Protein AF-A0A496E467-F1 (afdb_monomer_lite)

Sequence (95 aa):
MEITSDTRTINGYSEVAGIKIQYSASVKTDERIDRITGSFIKDGVRVGSLAYERNGQFFMSVDKPGVITSKEDAVAIATQFFNDTYGMLNSQAVE

Secondary structure (DSSP, 8-state):
------EEEEEEEEEETTEEEEEEEEEETT----EEEEEEEETTEEEEEEEEETTS-EEEEESSTTSS--HHHHHHHHHHHHHHHHHHHHHTS--

Structure (mmCIF, N/CA/C/O backbone):
data_AF-A0A496E467-F1
#
_entry.id   AF-A0A496E467-F1
#
loop_
_atom_site.group_PDB
_atom_site.id
_atom_site.type_symbol
_atom_site.label_atom_id
_atom_site.label_alt_id
_atom_site.label_comp_id
_atom_site.label_asym_id
_atom_site.label_entity_id
_atom_site.label_seq_id
_atom_site.pdbx_PDB_ins_code
_atom_site.Cartn_x
_atom_site.Cartn_y
_atom_site.Car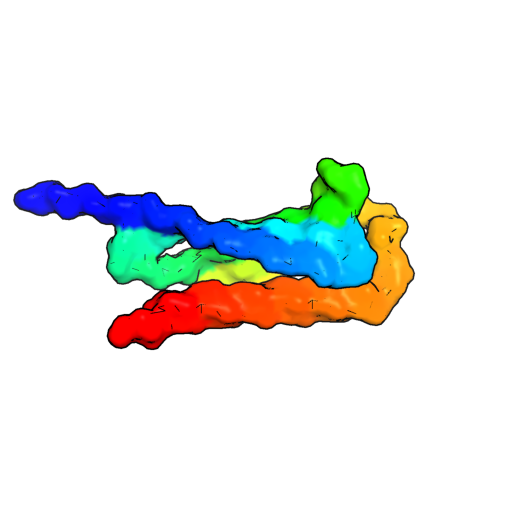tn_z
_atom_site.occupancy
_atom_site.B_iso_or_equiv
_atom_site.auth_seq_id
_atom_site.auth_comp_id
_atom_site.auth_asym_id
_atom_site.auth_atom_id
_atom_site.pdbx_PDB_model_num
ATOM 1 N N . MET A 1 1 ? 18.934 12.298 -31.340 1.00 47.97 1 MET A N 1
ATOM 2 C CA . MET A 1 1 ? 17.545 11.813 -31.254 1.00 47.97 1 MET A CA 1
ATOM 3 C C . MET A 1 1 ? 17.182 11.884 -29.782 1.00 47.97 1 MET A C 1
ATOM 5 O O . MET A 1 1 ? 17.802 11.173 -29.004 1.00 47.97 1 MET A O 1
ATOM 9 N N . GLU A 1 2 ? 16.339 12.837 -29.383 1.00 49.88 2 GLU A N 1
ATOM 10 C CA . GLU A 1 2 ? 15.829 12.907 -28.007 1.00 49.88 2 GLU A CA 1
ATOM 11 C C . GLU A 1 2 ? 14.809 11.785 -27.840 1.00 49.88 2 GLU A C 1
ATOM 13 O O . GLU A 1 2 ? 13.776 11.783 -28.505 1.00 49.88 2 GLU A O 1
ATOM 18 N N . ILE A 1 3 ? 15.129 10.801 -27.006 1.00 59.56 3 ILE A N 1
ATOM 19 C CA . ILE A 1 3 ? 14.152 9.813 -26.562 1.00 59.56 3 ILE A CA 1
ATOM 20 C C . ILE A 1 3 ? 13.438 10.467 -25.382 1.00 59.56 3 ILE A C 1
ATOM 22 O O . ILE A 1 3 ? 13.970 10.513 -24.274 1.00 59.56 3 ILE A O 1
ATOM 26 N N . THR A 1 4 ? 12.263 11.040 -25.619 1.00 58.97 4 THR A N 1
ATOM 27 C CA . THR A 1 4 ? 11.344 11.371 -24.530 1.00 58.97 4 THR A CA 1
ATOM 28 C C . THR A 1 4 ? 10.905 10.056 -23.896 1.00 58.97 4 THR A C 1
ATOM 30 O O . THR A 1 4 ? 10.224 9.266 -24.543 1.00 58.97 4 THR A O 1
ATOM 33 N N . SER A 1 5 ? 11.341 9.776 -22.661 1.00 66.12 5 SER A N 1
ATOM 34 C CA . SER A 1 5 ? 10.850 8.600 -21.937 1.00 66.12 5 SER A CA 1
ATOM 35 C C . SER A 1 5 ? 9.406 8.870 -21.526 1.00 66.12 5 SER A C 1
ATOM 37 O O . SER A 1 5 ? 9.155 9.654 -20.601 1.00 66.12 5 SER A O 1
ATOM 39 N N . ASP A 1 6 ? 8.456 8.250 -22.214 1.00 81.50 6 ASP A N 1
ATOM 40 C CA . ASP A 1 6 ? 7.058 8.318 -21.812 1.00 81.50 6 ASP A CA 1
ATOM 41 C C . ASP A 1 6 ? 6.916 7.783 -20.381 1.00 81.50 6 ASP A C 1
ATOM 43 O O . ASP A 1 6 ? 7.603 6.853 -19.968 1.00 81.50 6 ASP A O 1
ATOM 47 N N . THR A 1 7 ? 6.072 8.418 -19.573 1.00 83.38 7 THR A N 1
ATOM 48 C CA . THR A 1 7 ? 5.785 7.958 -18.209 1.00 83.38 7 THR A CA 1
ATOM 49 C C . THR A 1 7 ? 4.378 7.389 -18.187 1.00 83.38 7 THR A C 1
ATOM 51 O O . THR A 1 7 ? 3.427 8.084 -18.538 1.00 83.38 7 THR A O 1
ATOM 54 N N . ARG A 1 8 ? 4.231 6.136 -17.748 1.00 85.44 8 ARG A N 1
ATOM 55 C CA . ARG A 1 8 ? 2.932 5.502 -17.508 1.00 85.44 8 ARG A CA 1
ATOM 56 C C . ARG A 1 8 ? 2.612 5.477 -16.021 1.00 85.44 8 ARG A C 1
ATOM 58 O O . ARG A 1 8 ? 3.481 5.207 -15.193 1.00 85.44 8 ARG A O 1
ATOM 65 N N . THR A 1 9 ? 1.348 5.703 -15.686 1.00 88.69 9 THR A N 1
ATOM 66 C CA . THR A 1 9 ? 0.834 5.491 -14.330 1.00 88.69 9 THR A CA 1
ATOM 67 C C . THR A 1 9 ? 0.093 4.163 -14.273 1.00 88.69 9 THR A C 1
ATOM 69 O O . THR A 1 9 ? -0.841 3.929 -15.038 1.00 88.69 9 THR A O 1
ATOM 72 N N . ILE A 1 10 ? 0.501 3.304 -13.348 1.00 88.62 10 ILE A N 1
ATOM 73 C CA . ILE A 1 10 ? -0.188 2.068 -12.995 1.00 88.62 10 ILE A CA 1
ATOM 74 C C . ILE A 1 10 ? -1.006 2.371 -11.746 1.00 88.62 10 ILE A C 1
ATOM 76 O O . ILE A 1 10 ? -0.465 2.895 -10.777 1.00 88.62 10 ILE A O 1
ATOM 80 N N . ASN A 1 11 ? -2.298 2.060 -11.771 1.00 91.06 11 ASN A N 1
ATOM 81 C CA . ASN A 1 11 ? -3.190 2.231 -10.628 1.00 91.06 11 ASN A CA 1
ATOM 82 C C . ASN A 1 11 ? -3.789 0.880 -10.254 1.00 91.06 11 ASN A C 1
ATOM 84 O O . ASN A 1 11 ? -4.040 0.047 -11.126 1.00 91.06 11 ASN A O 1
ATOM 88 N N . GLY A 1 12 ? -4.074 0.690 -8.973 1.00 90.69 12 GLY A N 1
ATOM 89 C CA . GLY A 1 12 ? -4.812 -0.467 -8.499 1.00 90.69 12 GLY A CA 1
ATOM 90 C C . GLY A 1 12 ? -5.607 -0.169 -7.239 1.00 90.69 12 GLY A C 1
ATOM 91 O O . GLY A 1 12 ? -5.497 0.896 -6.621 1.00 90.69 12 GLY A O 1
ATOM 92 N N . TYR A 1 13 ? -6.478 -1.117 -6.923 1.00 93.56 13 TYR A N 1
ATOM 93 C CA . TYR A 1 13 ? -7.447 -0.998 -5.856 1.00 93.56 13 TYR A CA 1
ATOM 94 C C . TYR A 1 13 ? -7.780 -2.366 -5.273 1.00 93.56 13 TYR A C 1
ATOM 96 O O . TYR A 1 13 ? -8.001 -3.321 -6.017 1.00 93.56 13 TYR A O 1
ATOM 104 N N . SER A 1 14 ? -7.920 -2.413 -3.954 1.00 95.19 14 SER A N 1
ATOM 105 C CA . SER A 1 14 ? -8.484 -3.542 -3.222 1.00 95.19 14 SER A CA 1
ATOM 106 C C . SER A 1 14 ? -9.337 -3.052 -2.047 1.00 95.19 14 SER A C 1
ATOM 108 O O . SER A 1 14 ? -9.274 -1.886 -1.647 1.00 95.19 14 SER A O 1
ATOM 110 N N . GLU A 1 15 ? -10.188 -3.923 -1.503 1.00 94.75 15 GLU A N 1
ATOM 111 C CA . GLU A 1 15 ? -11.018 -3.617 -0.336 1.00 94.75 15 GLU A CA 1
ATOM 112 C C . GLU A 1 15 ? -10.965 -4.769 0.665 1.00 94.75 15 GLU A C 1
ATOM 114 O O . GLU A 1 15 ? -11.255 -5.913 0.319 1.00 94.75 15 GLU A O 1
ATOM 119 N N . VAL A 1 16 ? -10.588 -4.463 1.906 1.00 92.31 16 VAL A N 1
ATOM 120 C CA . VAL A 1 16 ? -10.422 -5.440 2.990 1.00 92.31 16 VAL A CA 1
ATOM 121 C C . VAL A 1 16 ? -10.973 -4.844 4.274 1.00 92.31 16 VAL A C 1
ATOM 123 O O . VAL A 1 16 ? -10.642 -3.713 4.616 1.00 92.31 16 VAL A O 1
ATOM 126 N N . ALA A 1 17 ? -11.828 -5.584 4.985 1.00 89.25 17 ALA A N 1
ATOM 127 C CA . ALA A 1 17 ? -12.441 -5.132 6.242 1.00 89.25 17 ALA A CA 1
ATOM 128 C C . ALA A 1 17 ? -13.149 -3.756 6.144 1.00 89.25 17 ALA A C 1
ATOM 130 O O . ALA A 1 17 ? -13.132 -2.945 7.074 1.00 89.25 17 ALA A O 1
ATOM 131 N N . GLY A 1 18 ? -13.749 -3.455 4.984 1.00 90.69 18 GLY A N 1
ATOM 132 C CA . GLY A 1 18 ? -14.372 -2.154 4.708 1.00 90.69 18 GLY A CA 1
ATOM 133 C C . GLY A 1 18 ? -13.376 -0.988 4.614 1.00 90.69 18 GLY A C 1
ATOM 134 O O . GLY A 1 18 ? -13.771 0.173 4.720 1.00 90.69 18 GLY A O 1
ATOM 135 N N . ILE A 1 19 ? -12.083 -1.282 4.459 1.00 91.75 19 ILE A N 1
ATOM 136 C CA . ILE A 1 19 ? -11.027 -0.322 4.145 1.00 91.75 19 ILE A CA 1
ATOM 137 C C . ILE A 1 19 ? -10.643 -0.497 2.683 1.00 91.75 19 ILE A C 1
ATOM 139 O O . ILE A 1 19 ? -10.216 -1.561 2.240 1.00 91.75 19 ILE A O 1
ATOM 143 N N . LYS A 1 20 ? -10.765 0.596 1.945 1.00 94.75 20 LYS A N 1
ATOM 144 C CA . LYS A 1 20 ? -10.323 0.726 0.565 1.00 94.75 20 LYS A CA 1
ATOM 145 C C . LYS A 1 20 ? -8.826 0.990 0.538 1.00 94.75 20 LYS A C 1
ATOM 147 O O . LYS A 1 20 ? -8.361 1.931 1.177 1.00 94.75 20 LYS A O 1
ATOM 152 N N . ILE A 1 21 ? -8.083 0.199 -0.218 1.00 93.88 21 ILE A N 1
ATOM 153 C CA . ILE A 1 21 ? -6.653 0.373 -0.452 1.00 93.88 21 ILE A CA 1
ATOM 154 C C . ILE A 1 21 ? -6.508 0.851 -1.891 1.00 93.88 21 ILE A C 1
ATOM 156 O O . ILE A 1 21 ? -6.803 0.118 -2.828 1.00 93.88 21 ILE A O 1
ATOM 160 N N . GLN A 1 22 ? -6.105 2.103 -2.075 1.00 94.12 22 GLN A N 1
ATOM 161 C CA . GLN A 1 22 ? -5.821 2.664 -3.396 1.00 94.12 22 GLN A CA 1
ATOM 162 C C . GLN A 1 22 ? -4.328 2.879 -3.527 1.00 94.12 22 GLN A C 1
ATOM 164 O O . GLN A 1 22 ? -3.723 3.465 -2.631 1.00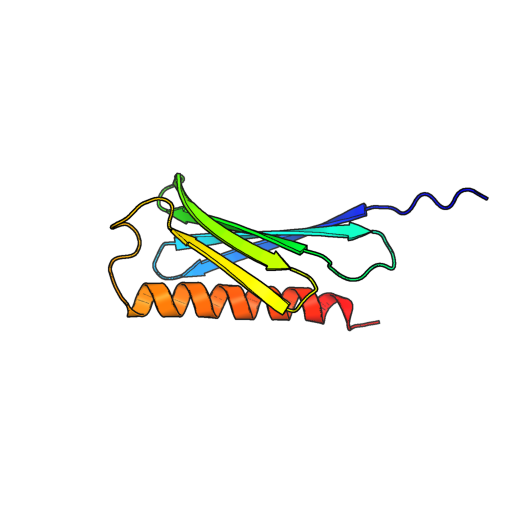 94.12 22 GLN A O 1
ATOM 169 N N . TYR A 1 23 ? -3.741 2.439 -4.631 1.00 91.81 23 TYR A N 1
ATOM 170 C CA . TYR A 1 23 ? -2.308 2.554 -4.850 1.00 91.81 23 TYR A CA 1
ATOM 171 C C . TYR A 1 23 ? -1.978 2.864 -6.305 1.00 91.81 23 TYR A C 1
ATOM 173 O O . TYR A 1 23 ? -2.737 2.552 -7.224 1.00 91.81 23 TYR A O 1
ATOM 181 N N . SER A 1 24 ? -0.827 3.494 -6.501 1.00 92.88 24 SER A N 1
ATOM 182 C CA . SER A 1 24 ? -0.316 3.866 -7.806 1.00 92.88 24 SER A CA 1
ATOM 183 C C . SER A 1 24 ? 1.208 3.839 -7.861 1.00 92.88 24 SER A C 1
ATOM 185 O O . SER A 1 24 ? 1.898 4.025 -6.854 1.00 92.88 24 SER A O 1
ATOM 187 N N . ALA A 1 25 ? 1.724 3.627 -9.065 1.00 91.75 25 ALA A N 1
ATOM 188 C CA . ALA A 1 25 ? 3.128 3.770 -9.413 1.00 91.75 25 ALA A CA 1
ATOM 189 C C . ALA A 1 25 ? 3.243 4.560 -10.717 1.00 91.75 25 ALA A C 1
ATOM 191 O O . ALA A 1 25 ? 2.497 4.311 -11.663 1.00 91.75 25 ALA A O 1
ATOM 192 N N . SER A 1 26 ? 4.194 5.486 -10.781 1.00 88.25 26 SER A N 1
ATOM 193 C CA . SER A 1 26 ? 4.579 6.148 -12.029 1.00 88.25 26 SER A CA 1
ATOM 194 C C . SER A 1 26 ? 5.899 5.560 -12.494 1.00 88.25 26 SER A C 1
ATOM 196 O O . SER A 1 26 ? 6.859 5.520 -11.729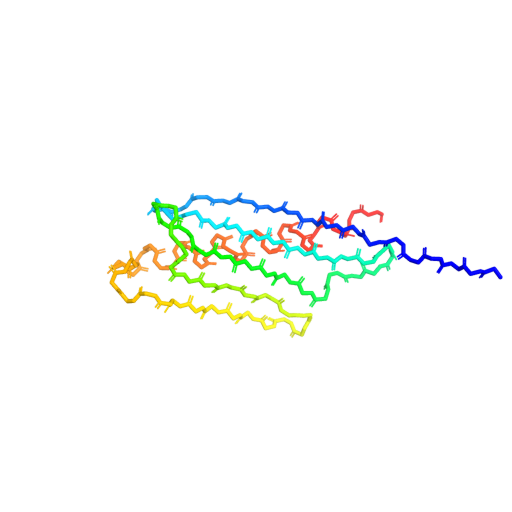 1.00 88.25 26 SER A O 1
ATOM 198 N N . VAL A 1 27 ? 5.935 5.093 -13.735 1.00 88.00 27 VAL A N 1
ATOM 199 C CA . VAL A 1 27 ? 7.068 4.356 -14.291 1.00 88.00 27 VAL A CA 1
ATOM 200 C C . VAL A 1 27 ? 7.392 4.926 -15.659 1.00 88.00 27 VAL A C 1
ATOM 202 O O . VAL A 1 27 ? 6.497 5.063 -16.494 1.00 88.00 27 VAL A O 1
ATOM 205 N N . LYS A 1 28 ? 8.661 5.240 -15.908 1.00 85.44 28 LYS A N 1
ATOM 206 C CA . LYS A 1 28 ? 9.122 5.540 -17.263 1.00 85.44 28 LYS A CA 1
ATOM 207 C C . LYS A 1 28 ? 9.118 4.275 -18.117 1.00 85.44 28 LYS A C 1
ATOM 209 O O . LYS A 1 28 ? 9.351 3.178 -17.611 1.00 85.44 28 LYS A O 1
ATOM 214 N N . THR A 1 29 ? 8.843 4.427 -19.405 1.00 72.12 29 THR A N 1
ATOM 215 C CA . THR A 1 29 ? 8.990 3.359 -20.396 1.00 72.12 29 THR A CA 1
ATOM 216 C C . THR A 1 29 ? 10.410 2.795 -20.289 1.00 72.12 29 THR A C 1
ATOM 218 O O . THR A 1 29 ? 11.367 3.560 -20.197 1.00 72.12 29 THR A O 1
ATOM 221 N N . ASP A 1 30 ? 10.513 1.467 -20.199 1.00 76.62 30 ASP A N 1
ATOM 222 C CA . ASP A 1 30 ? 11.748 0.686 -20.002 1.00 76.62 30 ASP A CA 1
ATOM 223 C C . ASP A 1 30 ? 12.407 0.748 -18.607 1.00 76.62 30 ASP A C 1
ATOM 225 O O . ASP A 1 30 ? 13.450 0.128 -18.382 1.00 76.62 30 ASP A O 1
ATOM 229 N N . GLU A 1 31 ? 11.796 1.424 -17.629 1.00 85.00 31 GLU A N 1
ATOM 230 C CA . GLU A 1 31 ? 12.265 1.413 -16.240 1.00 85.00 31 GLU A CA 1
ATOM 231 C C . GLU A 1 31 ? 11.451 0.463 -15.346 1.00 85.00 31 GLU A C 1
ATOM 233 O O . GLU A 1 31 ? 10.269 0.169 -15.562 1.00 85.00 31 GLU A O 1
ATOM 238 N N . ARG A 1 32 ? 12.108 -0.022 -14.288 1.00 86.00 32 ARG A N 1
ATOM 239 C CA . ARG A 1 32 ? 11.436 -0.761 -13.214 1.00 86.00 32 ARG A CA 1
ATOM 240 C C . ARG A 1 32 ? 10.680 0.208 -12.314 1.00 86.00 32 ARG A C 1
ATOM 242 O O . ARG A 1 32 ? 11.057 1.367 -12.180 1.00 86.00 32 ARG A O 1
ATOM 249 N N . ILE A 1 33 ? 9.640 -0.286 -11.653 1.00 88.62 33 ILE A N 1
ATOM 250 C CA . ILE A 1 33 ? 8.969 0.454 -10.584 1.00 88.62 33 ILE A CA 1
ATOM 251 C C . ILE A 1 33 ? 9.981 0.782 -9.483 1.00 88.62 33 ILE A C 1
ATOM 253 O O . ILE A 1 33 ? 10.479 -0.106 -8.790 1.00 88.62 33 ILE A O 1
ATOM 257 N N . ASP A 1 34 ? 10.237 2.074 -9.305 1.00 88.12 34 ASP A N 1
ATOM 258 C CA . ASP A 1 34 ? 11.067 2.576 -8.213 1.00 88.12 34 ASP A CA 1
ATOM 259 C C . ASP A 1 34 ? 10.262 2.792 -6.929 1.00 88.12 34 ASP A C 1
ATOM 261 O O . ASP A 1 34 ? 10.798 2.662 -5.828 1.00 88.12 34 ASP A O 1
ATOM 265 N N . ARG A 1 35 ? 8.971 3.118 -7.062 1.00 92.69 35 ARG A N 1
ATOM 266 C CA . ARG A 1 35 ? 8.102 3.420 -5.928 1.00 92.69 35 ARG A CA 1
ATOM 267 C C . ARG A 1 35 ? 6.641 3.113 -6.221 1.00 92.69 35 ARG A C 1
ATOM 269 O O . ARG A 1 35 ? 6.128 3.448 -7.287 1.00 92.69 35 ARG A O 1
ATOM 276 N N . ILE A 1 36 ? 5.959 2.553 -5.226 1.00 93.12 36 ILE A N 1
ATOM 277 C CA . ILE A 1 36 ? 4.495 2.460 -5.179 1.00 93.12 36 ILE A CA 1
ATOM 278 C C . ILE A 1 36 ? 4.027 3.293 -3.996 1.00 93.12 36 ILE A C 1
ATOM 280 O O . ILE A 1 36 ? 4.593 3.204 -2.908 1.00 93.12 36 ILE A O 1
ATOM 284 N N . THR A 1 37 ? 2.989 4.095 -4.193 1.00 93.69 37 THR A N 1
ATOM 285 C CA . THR A 1 37 ? 2.355 4.879 -3.128 1.00 93.69 37 THR A CA 1
ATOM 286 C C . THR A 1 37 ? 0.883 4.556 -3.038 1.00 93.69 37 THR A C 1
ATOM 288 O O . THR A 1 37 ? 0.278 4.156 -4.024 1.00 93.69 37 THR A O 1
ATOM 291 N N . GLY A 1 38 ? 0.290 4.746 -1.867 1.00 91.94 38 GLY A N 1
ATOM 292 C CA . GLY A 1 38 ? -1.111 4.422 -1.679 1.00 91.94 38 GLY A CA 1
ATOM 293 C C . GLY A 1 38 ? -1.703 4.978 -0.400 1.00 91.94 38 GLY A C 1
ATOM 294 O O . GLY A 1 38 ? -1.015 5.534 0.461 1.00 91.94 38 GLY A O 1
ATOM 295 N N . SER A 1 39 ? -3.020 4.858 -0.312 1.00 93.19 39 SER A N 1
ATOM 296 C CA . SER A 1 39 ? -3.839 5.369 0.776 1.00 93.19 39 SER A CA 1
ATOM 297 C C . SER A 1 39 ? -4.857 4.330 1.219 1.00 93.19 39 SER A C 1
ATOM 299 O O . SER A 1 39 ? -5.494 3.673 0.395 1.00 93.19 39 SER A O 1
ATOM 301 N N . PHE A 1 40 ? -5.044 4.249 2.533 1.00 91.75 40 PHE A N 1
ATOM 302 C CA . PHE A 1 40 ? -6.182 3.575 3.142 1.00 91.75 40 PHE A CA 1
ATOM 303 C C . PHE A 1 40 ? -7.325 4.572 3.260 1.00 91.75 40 PHE A C 1
ATOM 305 O O . PHE A 1 40 ? -7.142 5.675 3.786 1.00 91.75 40 PHE A O 1
ATOM 312 N N . ILE A 1 41 ? -8.500 4.192 2.779 1.00 92.56 41 ILE A N 1
ATOM 313 C CA . ILE A 1 41 ? -9.688 5.034 2.748 1.00 92.56 41 ILE A CA 1
ATOM 314 C C . ILE A 1 41 ? -10.829 4.281 3.429 1.00 92.56 41 ILE A C 1
ATOM 316 O O . ILE A 1 41 ? -11.152 3.156 3.059 1.00 92.56 41 ILE A O 1
ATOM 320 N N . LYS A 1 42 ? -11.464 4.916 4.411 1.00 90.88 42 LYS A N 1
ATOM 321 C CA . LYS A 1 42 ? -12.684 4.425 5.058 1.00 90.88 42 LYS A CA 1
ATOM 322 C C . LYS A 1 42 ? -13.748 5.500 4.932 1.00 90.88 42 LYS A C 1
ATOM 324 O O . LYS A 1 42 ? -13.457 6.656 5.222 1.00 90.88 42 LYS A O 1
ATOM 329 N N . ASP A 1 43 ? -14.936 5.141 4.457 1.00 90.75 43 ASP A N 1
ATOM 330 C CA . ASP A 1 43 ? -16.073 6.066 4.333 1.00 90.75 43 ASP A CA 1
ATOM 331 C C . ASP A 1 43 ? -15.724 7.374 3.589 1.00 90.75 43 ASP A C 1
ATOM 333 O O . ASP A 1 43 ? -16.148 8.468 3.951 1.00 90.75 43 ASP A O 1
ATOM 337 N N . GLY A 1 44 ? -14.885 7.270 2.550 1.00 89.88 44 GLY A N 1
ATOM 338 C CA . GLY A 1 44 ? -14.424 8.410 1.745 1.00 89.88 44 GLY A CA 1
ATOM 339 C C . GLY A 1 44 ? -13.306 9.249 2.377 1.00 89.88 44 GLY A C 1
ATOM 340 O O . GLY A 1 44 ? -12.834 10.203 1.765 1.00 89.88 44 GLY A O 1
ATOM 341 N N . VAL A 1 45 ? -12.836 8.889 3.570 1.00 89.81 45 VAL A N 1
ATOM 342 C CA . VAL A 1 45 ? -11.805 9.616 4.310 1.00 89.81 45 VAL A CA 1
ATOM 343 C C . VAL A 1 45 ? -10.490 8.842 4.293 1.00 89.81 45 VAL A C 1
ATOM 345 O O . VAL A 1 45 ? -10.465 7.649 4.582 1.00 89.81 45 V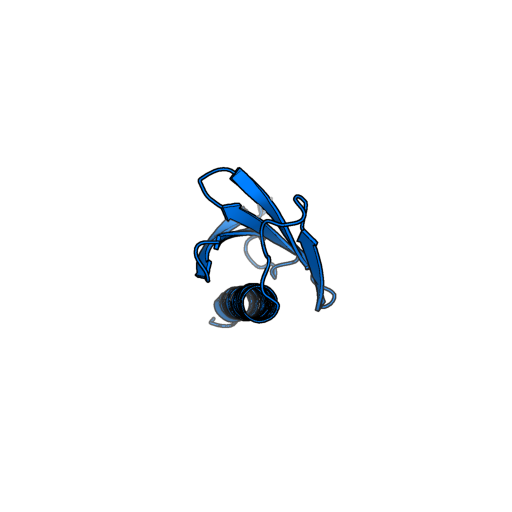AL A O 1
ATOM 348 N N . ARG A 1 46 ? -9.367 9.522 4.021 1.00 92.31 46 ARG A N 1
ATOM 349 C CA . ARG A 1 46 ? -8.027 8.934 4.185 1.00 92.31 46 ARG A CA 1
ATOM 350 C C . ARG A 1 46 ? -7.729 8.696 5.665 1.00 92.31 46 ARG A C 1
ATOM 352 O O . ARG A 1 46 ? -7.819 9.618 6.486 1.00 92.31 46 ARG A O 1
ATOM 359 N N . VAL A 1 47 ? -7.373 7.462 5.991 1.00 91.38 47 VAL A N 1
ATOM 360 C CA . VAL A 1 47 ? -7.113 6.993 7.363 1.00 91.38 47 VAL A CA 1
ATOM 361 C C . VAL A 1 47 ? -5.696 6.466 7.553 1.00 91.38 47 VAL A C 1
ATOM 363 O O . VAL A 1 47 ? -5.275 6.213 8.678 1.00 91.38 47 VAL A O 1
ATOM 366 N N . GLY A 1 48 ? -4.940 6.359 6.468 1.00 90.81 48 GLY A N 1
ATOM 367 C CA . GLY A 1 48 ? -3.536 6.016 6.505 1.00 90.81 48 GLY A CA 1
ATOM 368 C C . GLY A 1 48 ? -2.933 5.969 5.113 1.00 90.81 48 GLY A C 1
ATOM 369 O O . GLY A 1 48 ? -3.589 6.270 4.110 1.00 90.81 48 GLY A O 1
ATOM 370 N N . SER A 1 49 ? -1.667 5.591 5.065 1.00 91.88 49 SER A N 1
ATOM 371 C CA . SER A 1 49 ? -0.886 5.554 3.843 1.00 91.88 49 SER A CA 1
ATOM 372 C C . SER A 1 49 ? 0.096 4.408 3.824 1.00 91.88 49 SER A C 1
ATOM 374 O O . SER A 1 49 ? 0.417 3.817 4.855 1.00 91.88 49 SER A O 1
ATOM 376 N N . LEU A 1 50 ? 0.557 4.104 2.622 1.00 90.56 50 LEU A N 1
ATOM 377 C CA . LEU A 1 50 ? 1.520 3.054 2.379 1.00 90.56 50 LEU A CA 1
ATOM 378 C C . LEU A 1 50 ? 2.497 3.481 1.288 1.00 90.56 50 LEU A C 1
ATOM 380 O O . LEU A 1 50 ? 2.163 4.285 0.409 1.00 90.56 50 LEU A O 1
ATOM 384 N N . ALA A 1 51 ? 3.705 2.940 1.357 1.00 93.12 51 ALA A N 1
ATOM 385 C CA . ALA A 1 51 ? 4.684 3.058 0.297 1.00 93.12 51 ALA A CA 1
ATOM 386 C C . ALA A 1 51 ? 5.539 1.795 0.204 1.00 93.12 51 ALA A C 1
ATOM 388 O O . ALA A 1 51 ? 5.866 1.182 1.217 1.00 93.12 51 ALA A O 1
ATOM 389 N N . TYR A 1 52 ? 5.918 1.446 -1.016 1.00 93.56 52 TYR A N 1
ATOM 390 C CA . TYR A 1 52 ? 7.026 0.546 -1.305 1.00 93.56 52 TYR A CA 1
ATOM 391 C C . TYR A 1 52 ? 8.111 1.349 -2.014 1.00 93.56 52 TYR A C 1
ATOM 393 O O . TYR A 1 52 ? 7.797 2.119 -2.922 1.00 93.56 52 TYR A O 1
ATOM 401 N N . GLU A 1 53 ? 9.362 1.140 -1.623 1.00 93.50 53 GLU A N 1
ATOM 402 C CA . GLU A 1 53 ? 10.540 1.726 -2.259 1.00 93.50 53 GLU A CA 1
ATOM 403 C C . GLU A 1 53 ? 11.390 0.620 -2.906 1.00 93.50 53 GLU A C 1
ATOM 405 O O . GLU A 1 53 ? 11.462 -0.505 -2.404 1.00 93.50 53 GLU A O 1
ATOM 410 N N . ARG A 1 54 ? 12.099 0.944 -3.994 1.00 88.38 54 ARG A N 1
ATOM 411 C CA . ARG A 1 54 ? 12.919 0.007 -4.794 1.00 88.38 54 ARG A CA 1
ATOM 412 C C . ARG A 1 54 ? 13.893 -0.851 -3.980 1.00 88.38 54 ARG A C 1
ATOM 414 O O . ARG A 1 54 ? 14.242 -1.957 -4.385 1.00 88.38 54 ARG A O 1
ATOM 421 N N . ASN A 1 55 ? 14.361 -0.346 -2.841 1.00 89.75 55 ASN A N 1
ATOM 422 C CA . ASN A 1 55 ? 15.260 -1.068 -1.939 1.00 89.75 55 ASN A CA 1
ATOM 423 C C . ASN A 1 55 ? 14.564 -2.193 -1.142 1.00 89.75 55 ASN A C 1
ATOM 425 O O . ASN A 1 55 ? 15.193 -2.805 -0.281 1.00 89.75 55 ASN A O 1
ATOM 429 N N . GLY A 1 56 ? 13.284 -2.467 -1.413 1.00 86.81 56 GLY A N 1
ATOM 430 C CA . GLY A 1 56 ? 12.501 -3.506 -0.754 1.00 86.81 56 GLY A CA 1
ATOM 431 C C . GLY A 1 56 ? 11.802 -3.042 0.522 1.00 86.81 56 GLY A C 1
ATOM 432 O O . GLY A 1 56 ? 11.133 -3.848 1.165 1.00 86.81 56 GLY A O 1
ATOM 433 N N . GLN A 1 57 ? 11.955 -1.775 0.916 1.00 92.44 57 GLN A N 1
ATOM 434 C CA . GLN A 1 57 ? 11.317 -1.258 2.120 1.00 92.44 57 GLN A CA 1
ATOM 435 C C . GLN A 1 57 ? 9.835 -0.999 1.889 1.00 92.44 57 GLN A C 1
ATOM 437 O O . GLN A 1 57 ? 9.429 -0.407 0.890 1.00 92.44 57 GLN A O 1
ATOM 442 N N . PHE A 1 58 ? 9.045 -1.398 2.880 1.00 91.75 58 PHE A N 1
ATOM 443 C CA . PHE A 1 58 ? 7.629 -1.099 2.962 1.00 91.75 58 PHE A CA 1
ATOM 444 C 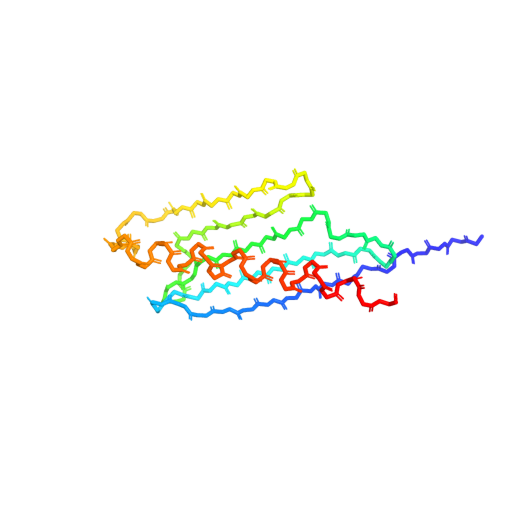C . PHE A 1 58 ? 7.372 -0.181 4.149 1.00 91.75 58 PHE A C 1
ATOM 446 O O . PHE A 1 58 ? 7.811 -0.446 5.269 1.00 91.75 58 PHE A O 1
ATOM 453 N N . PHE A 1 59 ? 6.627 0.883 3.895 1.00 90.81 59 PHE A N 1
ATOM 454 C CA . PHE A 1 59 ? 6.182 1.843 4.887 1.00 90.81 59 PHE A CA 1
ATOM 455 C C . PHE A 1 59 ? 4.668 1.781 4.974 1.00 90.81 59 PHE A C 1
ATOM 457 O O . PHE A 1 5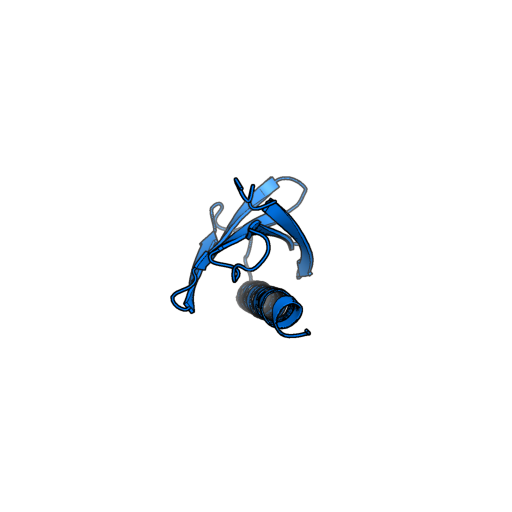9 ? 3.979 1.758 3.956 1.00 90.81 59 PHE A O 1
ATOM 464 N N . MET A 1 60 ? 4.155 1.784 6.197 1.00 88.06 60 MET A N 1
ATOM 465 C CA . MET A 1 60 ? 2.732 1.870 6.481 1.00 88.06 60 MET A CA 1
ATOM 466 C C . MET A 1 60 ? 2.529 2.873 7.613 1.00 88.06 60 MET A C 1
ATOM 468 O O . MET A 1 60 ? 3.198 2.793 8.640 1.00 88.06 60 MET A O 1
ATOM 472 N N . SER A 1 61 ? 1.607 3.811 7.420 1.00 88.56 61 SER A N 1
ATOM 473 C CA . SER A 1 61 ? 1.180 4.775 8.433 1.00 88.56 61 SER A CA 1
ATOM 474 C C . SER A 1 61 ? -0.322 4.668 8.634 1.00 88.56 61 SER A C 1
ATOM 476 O O . SER A 1 61 ? -1.081 4.599 7.666 1.00 88.56 61 SER A O 1
ATOM 478 N N . VAL A 1 62 ? -0.749 4.703 9.892 1.00 86.12 62 VAL A N 1
ATOM 479 C CA . VAL A 1 62 ? -2.149 4.891 10.269 1.00 86.12 62 VAL A CA 1
ATOM 480 C C . VAL A 1 62 ? -2.278 6.318 10.779 1.00 86.12 62 VAL A C 1
ATOM 482 O O . VAL A 1 62 ? -1.847 6.640 11.882 1.00 86.12 62 VAL A O 1
ATOM 485 N N . ASP A 1 63 ? -2.860 7.180 9.952 1.00 85.12 63 ASP A N 1
ATOM 486 C CA . ASP A 1 63 ? -2.961 8.616 10.226 1.00 85.12 63 ASP A CA 1
ATOM 487 C C . ASP A 1 63 ? -4.066 8.910 11.256 1.00 85.12 63 ASP A C 1
ATOM 489 O O . ASP A 1 63 ? -4.061 9.956 11.904 1.00 85.12 63 ASP A O 1
ATOM 493 N N . LYS A 1 64 ? -5.038 7.996 11.395 1.00 81.69 64 LYS A N 1
ATOM 494 C CA . LYS A 1 64 ? -6.163 8.123 12.326 1.00 81.69 64 LYS A CA 1
ATOM 495 C C . LYS A 1 64 ? -6.250 6.909 13.260 1.00 81.69 64 LYS A C 1
ATOM 497 O O . LYS A 1 64 ? -6.651 5.832 12.809 1.00 81.69 64 LYS A O 1
ATOM 502 N N . PRO A 1 65 ? -5.912 7.057 14.554 1.00 73.81 65 PRO A N 1
ATOM 503 C CA . PRO A 1 65 ? -6.038 5.967 15.514 1.00 73.81 65 PRO A CA 1
ATOM 504 C C . PRO A 1 65 ? -7.509 5.567 15.696 1.00 73.81 65 PRO A C 1
ATOM 506 O O . PRO A 1 65 ? -8.410 6.392 15.559 1.00 73.81 65 PRO A O 1
ATOM 509 N N . GLY A 1 66 ? -7.757 4.291 15.997 1.00 76.81 66 GLY A N 1
ATOM 510 C CA . GLY A 1 66 ? -9.109 3.771 16.235 1.00 76.81 66 GLY A CA 1
ATOM 511 C C . GLY A 1 66 ? -9.946 3.517 14.975 1.00 76.81 66 GLY A C 1
ATOM 512 O O . GLY A 1 66 ? -11.114 3.167 15.094 1.00 76.81 66 GLY A O 1
ATOM 513 N N . VAL A 1 67 ? -9.375 3.670 13.775 1.00 80.81 67 VAL A N 1
ATOM 514 C CA . VAL A 1 67 ? -10.048 3.300 12.517 1.00 80.81 67 VAL A CA 1
ATOM 515 C C . VAL A 1 67 ? -9.868 1.817 12.194 1.00 80.81 67 VAL A C 1
ATOM 517 O O . VAL A 1 67 ? -10.821 1.145 11.802 1.00 80.81 67 VAL A O 1
ATOM 520 N N . ILE A 1 68 ? -8.641 1.321 12.348 1.00 81.62 68 ILE A N 1
ATOM 521 C CA . ILE A 1 68 ? -8.311 -0.101 12.277 1.00 81.62 68 ILE A CA 1
ATOM 522 C C . ILE A 1 68 ? -8.196 -0.561 13.728 1.00 81.62 68 ILE A C 1
ATOM 524 O O . ILE A 1 68 ? -7.239 -0.209 14.418 1.00 81.62 68 ILE A O 1
ATOM 528 N N . THR A 1 69 ? -9.231 -1.236 14.220 1.00 82.06 69 THR A N 1
ATOM 529 C CA . THR A 1 69 ? -9.397 -1.538 15.651 1.00 82.06 69 THR A CA 1
ATOM 530 C C . THR A 1 69 ? -9.119 -2.989 16.001 1.00 82.06 69 THR A C 1
ATOM 532 O O . THR A 1 69 ? -8.833 -3.276 17.162 1.00 82.06 69 THR A O 1
ATOM 535 N N . SER A 1 70 ? -9.177 -3.897 15.026 1.00 86.88 70 SER A N 1
ATOM 536 C CA . SER A 1 70 ? -8.834 -5.300 15.224 1.00 86.88 70 SER A CA 1
ATOM 537 C C . SER A 1 70 ? -7.431 -5.598 14.695 1.00 86.88 70 SER A C 1
ATOM 539 O O . SER A 1 70 ? -6.959 -5.012 13.713 1.00 86.88 70 SER A O 1
ATOM 541 N N . LYS A 1 71 ? -6.746 -6.522 15.372 1.00 86.56 71 LYS A N 1
ATOM 542 C CA . LYS A 1 71 ? -5.434 -7.009 14.937 1.00 86.56 71 LYS A CA 1
ATOM 543 C C . LYS A 1 71 ? -5.568 -7.766 13.616 1.00 86.56 71 LYS A C 1
ATOM 545 O O . LYS A 1 71 ? -4.695 -7.668 12.760 1.00 86.56 71 LYS A O 1
ATOM 550 N N . GLU A 1 72 ? -6.651 -8.512 13.469 1.00 90.69 72 GLU A N 1
ATOM 551 C CA . GLU A 1 72 ? -6.975 -9.328 12.307 1.00 90.69 72 GLU A CA 1
ATOM 552 C C . GLU A 1 72 ? -7.143 -8.456 11.059 1.00 90.69 72 GLU A C 1
ATOM 554 O O . GLU A 1 72 ? -6.523 -8.746 10.037 1.00 90.69 72 GLU A O 1
ATOM 559 N N . ASP A 1 73 ? -7.873 -7.342 11.163 1.00 87.31 73 ASP A N 1
ATOM 560 C CA . ASP A 1 73 ? -8.043 -6.400 10.052 1.00 87.31 73 ASP A CA 1
ATOM 561 C C . ASP A 1 73 ? -6.720 -5.716 9.708 1.00 87.31 73 ASP A C 1
ATOM 563 O O . ASP A 1 73 ? -6.384 -5.590 8.534 1.00 87.31 73 ASP A O 1
ATOM 567 N N . ALA A 1 74 ? -5.928 -5.316 10.712 1.00 84.94 74 ALA A N 1
ATOM 568 C CA . ALA A 1 74 ? -4.618 -4.709 10.476 1.00 84.94 74 ALA A CA 1
ATOM 569 C C . ALA A 1 74 ? -3.685 -5.648 9.695 1.00 84.94 74 ALA A C 1
ATOM 571 O O . ALA A 1 74 ? -3.041 -5.228 8.731 1.00 84.94 74 ALA A O 1
ATOM 572 N N . VAL A 1 75 ? -3.644 -6.927 10.082 1.00 89.31 75 VAL A N 1
ATOM 573 C CA . VAL A 1 75 ? -2.865 -7.954 9.380 1.00 89.31 75 VAL A CA 1
ATOM 574 C C . VAL A 1 75 ? -3.413 -8.171 7.973 1.00 89.31 75 VAL A C 1
ATOM 576 O O . VAL A 1 75 ? -2.635 -8.150 7.025 1.00 89.31 75 VAL A O 1
ATOM 579 N N . ALA A 1 76 ? -4.729 -8.317 7.811 1.00 91.12 76 ALA A N 1
ATOM 580 C CA . ALA A 1 76 ? -5.347 -8.546 6.508 1.00 91.12 76 ALA A CA 1
ATOM 581 C C . ALA A 1 76 ? -5.087 -7.390 5.526 1.00 91.12 76 ALA A C 1
ATOM 583 O O . ALA A 1 76 ? -4.731 -7.629 4.373 1.00 91.12 76 ALA A O 1
ATOM 584 N N . ILE A 1 77 ? -5.197 -6.141 5.991 1.00 88.56 77 ILE A N 1
ATOM 585 C CA . ILE A 1 77 ? -4.918 -4.937 5.196 1.00 88.56 77 ILE A CA 1
ATOM 586 C C . ILE A 1 77 ? -3.447 -4.905 4.767 1.00 88.56 77 ILE A C 1
ATOM 588 O O . ILE A 1 77 ? -3.151 -4.669 3.594 1.00 88.56 77 ILE A O 1
ATOM 592 N N . ALA A 1 78 ? -2.519 -5.173 5.690 1.00 87.25 78 ALA A N 1
ATOM 593 C CA . ALA A 1 78 ? -1.096 -5.221 5.369 1.00 87.25 78 ALA A CA 1
ATOM 594 C C . ALA A 1 78 ? -0.775 -6.336 4.367 1.00 87.25 78 ALA A C 1
ATOM 596 O O . ALA A 1 78 ? -0.106 -6.086 3.367 1.00 87.25 78 ALA A O 1
ATOM 597 N N . THR A 1 79 ? -1.295 -7.546 4.589 1.00 91.44 79 THR A N 1
ATOM 598 C CA . THR A 1 79 ? -1.127 -8.686 3.680 1.00 91.44 79 THR A CA 1
ATOM 599 C C . THR A 1 79 ? -1.656 -8.383 2.285 1.00 91.44 79 THR A C 1
ATOM 601 O O . THR A 1 79 ? -0.956 -8.651 1.309 1.00 91.44 79 THR A O 1
ATOM 604 N N . GLN A 1 80 ? -2.847 -7.791 2.171 1.00 92.56 80 GLN A N 1
ATOM 605 C CA . GLN A 1 80 ? -3.398 -7.430 0.870 1.00 92.56 80 GLN A CA 1
ATOM 606 C C . GLN A 1 80 ? -2.509 -6.418 0.152 1.00 92.56 80 GLN A C 1
ATOM 608 O O . GLN A 1 80 ? -2.200 -6.607 -1.019 1.00 92.56 80 GLN A O 1
ATOM 613 N N . PHE A 1 81 ? -2.016 -5.403 0.861 1.00 86.69 81 PHE A N 1
ATOM 614 C CA . PHE A 1 81 ? -1.098 -4.438 0.270 1.00 86.69 81 PHE A CA 1
ATOM 615 C C . PHE A 1 81 ? 0.207 -5.085 -0.236 1.00 86.69 81 PHE A C 1
ATOM 617 O O . PHE A 1 81 ? 0.671 -4.761 -1.334 1.00 86.69 81 PHE A O 1
ATOM 624 N N . PHE A 1 82 ? 0.794 -6.016 0.523 1.00 90.25 82 PHE A N 1
ATOM 625 C CA . PHE A 1 82 ? 1.964 -6.761 0.054 1.00 90.25 82 PHE A CA 1
ATOM 626 C C . PHE A 1 82 ? 1.645 -7.546 -1.223 1.00 90.25 82 PHE A C 1
ATOM 628 O O . PHE A 1 82 ? 2.396 -7.458 -2.194 1.00 90.25 82 PHE A O 1
ATOM 635 N N . ASN A 1 83 ? 0.518 -8.262 -1.252 1.00 92.00 83 ASN A N 1
ATOM 636 C CA . ASN A 1 83 ? 0.089 -9.034 -2.420 1.00 92.00 83 ASN A CA 1
ATOM 637 C C . ASN A 1 83 ? -0.119 -8.143 -3.650 1.00 92.00 83 ASN A C 1
ATOM 639 O O . ASN A 1 83 ? 0.377 -8.462 -4.729 1.00 92.00 83 ASN A O 1
ATOM 643 N N . ASP A 1 84 ? -0.789 -7.006 -3.474 1.00 89.88 84 ASP A N 1
ATOM 644 C CA . ASP A 1 84 ? -1.042 -6.027 -4.530 1.00 89.88 84 ASP A CA 1
ATOM 645 C C . ASP A 1 84 ? 0.267 -5.443 -5.080 1.00 89.88 84 ASP A C 1
ATOM 647 O O . ASP A 1 84 ? 0.448 -5.317 -6.295 1.00 89.88 84 ASP A O 1
ATOM 651 N N . THR A 1 85 ? 1.218 -5.147 -4.189 1.00 89.06 85 THR A N 1
ATOM 652 C CA . THR A 1 85 ? 2.559 -4.682 -4.562 1.00 89.06 85 THR A CA 1
ATOM 653 C C . THR A 1 85 ? 3.294 -5.730 -5.386 1.00 89.06 85 THR A C 1
ATOM 655 O O . THR A 1 85 ? 3.790 -5.416 -6.467 1.00 89.06 85 THR A O 1
ATOM 658 N N . TYR A 1 86 ? 3.335 -6.983 -4.927 1.00 88.94 86 TYR A N 1
ATOM 659 C CA . TYR A 1 86 ? 3.975 -8.060 -5.680 1.00 88.94 86 TYR A CA 1
ATOM 660 C C . TYR A 1 86 ? 3.299 -8.300 -7.028 1.00 88.94 86 TYR A C 1
ATOM 662 O O . TYR A 1 86 ? 3.995 -8.480 -8.024 1.00 88.94 86 TYR A O 1
ATOM 670 N N . GLY A 1 87 ? 1.967 -8.254 -7.089 1.00 89.31 87 GLY A N 1
ATOM 671 C CA . GLY A 1 87 ? 1.226 -8.350 -8.345 1.00 89.31 87 GLY A CA 1
ATOM 672 C C . GLY A 1 87 ? 1.649 -7.270 -9.340 1.00 89.31 87 GLY A C 1
ATOM 673 O O . GLY A 1 87 ? 1.924 -7.565 -10.501 1.00 89.31 87 GLY A O 1
ATOM 674 N N . MET A 1 88 ? 1.793 -6.030 -8.874 1.00 87.94 88 MET A N 1
ATOM 675 C CA . MET A 1 88 ? 2.215 -4.912 -9.713 1.00 87.94 88 MET A CA 1
ATOM 676 C C . MET A 1 88 ? 3.682 -5.018 -10.150 1.00 87.94 88 MET A C 1
ATOM 678 O O . MET A 1 88 ? 3.976 -4.814 -11.327 1.00 87.94 88 MET A O 1
ATOM 682 N N . LEU A 1 89 ? 4.596 -5.402 -9.256 1.00 87.62 89 LEU A N 1
ATOM 683 C CA . LEU A 1 89 ? 6.000 -5.645 -9.611 1.00 87.62 89 LEU A CA 1
ATOM 684 C C . LEU A 1 89 ? 6.134 -6.782 -10.637 1.00 87.62 89 LEU A C 1
ATOM 686 O O . LEU A 1 89 ? 6.841 -6.639 -11.632 1.00 87.62 89 LEU A O 1
ATOM 690 N N . ASN A 1 90 ? 5.404 -7.882 -10.443 1.00 85.50 90 ASN A N 1
ATOM 691 C CA . ASN A 1 90 ? 5.428 -9.033 -11.346 1.00 85.50 90 ASN A CA 1
ATOM 692 C C . ASN A 1 90 ? 4.743 -8.747 -12.688 1.00 85.50 90 ASN A C 1
ATOM 694 O O . ASN A 1 90 ? 5.120 -9.346 -13.690 1.00 85.50 90 ASN A O 1
ATOM 698 N N . SER A 1 91 ? 3.797 -7.803 -12.751 1.00 79.81 91 SER A N 1
ATOM 699 C CA . SER A 1 91 ? 3.199 -7.372 -14.023 1.00 79.81 91 SER A CA 1
ATOM 700 C C . SER A 1 91 ? 4.204 -6.709 -14.977 1.00 79.81 91 SER A C 1
ATOM 702 O O . SER A 1 91 ? 3.952 -6.647 -16.174 1.00 79.81 91 SER A O 1
ATOM 704 N N . GLN A 1 92 ? 5.358 -6.250 -14.469 1.00 70.00 92 GLN A N 1
ATOM 705 C CA . GLN A 1 92 ? 6.473 -5.777 -15.296 1.00 70.00 92 GLN A CA 1
ATOM 706 C C . GLN A 1 92 ? 7.437 -6.887 -15.732 1.00 70.00 92 GLN A C 1
ATOM 708 O O . GLN A 1 92 ? 8.270 -6.650 -16.597 1.00 70.00 92 GLN A O 1
ATOM 713 N N . ALA A 1 93 ? 7.379 -8.069 -15.114 1.00 58.84 93 ALA A N 1
ATOM 714 C CA . ALA A 1 93 ? 8.301 -9.172 -15.388 1.00 58.84 93 ALA A CA 1
ATOM 715 C C . ALA A 1 93 ? 7.851 -10.061 -16.562 1.00 58.84 93 ALA A C 1
ATOM 717 O O . ALA A 1 93 ? 8.523 -11.045 -16.864 1.00 58.84 93 ALA A O 1
ATOM 718 N N . VAL A 1 94 ? 6.715 -9.744 -17.191 1.00 51.75 94 VAL A N 1
ATOM 719 C CA . VAL A 1 94 ? 6.176 -10.469 -18.344 1.00 51.75 94 VAL A CA 1
ATOM 720 C C . VAL A 1 94 ? 6.407 -9.642 -19.607 1.00 51.75 94 VAL A C 1
ATOM 722 O O . VAL A 1 94 ? 5.497 -8.968 -20.080 1.00 51.75 94 VAL A O 1
ATOM 725 N N . GLU A 1 95 ? 7.633 -9.708 -20.124 1.00 44.12 95 GLU A N 1
ATOM 726 C CA . GLU A 1 95 ? 7.970 -9.554 -21.548 1.00 44.12 95 GLU A CA 1
ATOM 727 C C . GLU A 1 95 ? 9.019 -10.604 -21.931 1.00 44.12 95 GLU A C 1
ATOM 729 O O . GLU A 1 95 ? 10.020 -10.745 -21.188 1.00 44.12 95 GLU A O 1
#

pLDDT: mean 85.65, std 10.74, range [44.12, 95.19]

Radius of gyration: 14.9 Å; chains: 1; bounding box: 34×23×48 Å

Foldseek 3Di:
DDDPFDKDKDWDWDAFPQWIKIKIFIATVPGAGQKMKIFTDHPNDTQWIWMAGPVGDIDIGGNHPPPQPDPVRVVVVVVVVVVVVVVVRVVVVPD